Protein AF-A0A3D1PJU6-F1 (afdb_monomer_lite)

Sequence (71 aa):
MYLKRLELQGFKSFADKTILEFMPGITSVIGPNGSGKSNISDSIRWVLRRAKHEIIKRNKVIRHYFCRNPK

Radius of gyration: 12.61 Å; chains: 1; bounding box: 36×19×33 Å

Foldseek 3Di:
DDAAKDWDDCQDVRPDTDIDGDDPDDDDDDDDPPPCPVSVVVVVVVVVVVCVPPPQDPHHDDDDDDDDPDD

pLDDT: mean 75.45, std 18.26, range [37.53, 92.88]

Secondary structure (DSSP, 8-state):
----EEEESSBTTB-S-EEEE--SS------STTSSHHHHHHHHHHHHHHTTSS---SS-EEE--------

Structure (mmCIF, N/CA/C/O backbone):
data_AF-A0A3D1PJU6-F1
#
_entry.id   AF-A0A3D1PJU6-F1
#
loop_
_atom_site.group_PDB
_atom_site.id
_atom_site.type_symbol
_atom_site.label_atom_id
_atom_site.label_alt_id
_atom_site.label_comp_id
_atom_site.label_asym_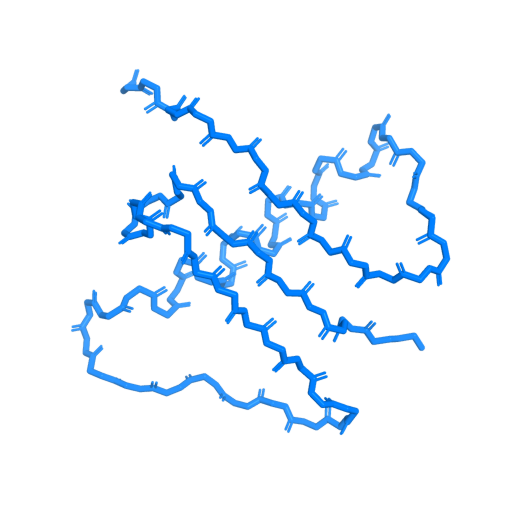id
_atom_site.label_entity_id
_atom_site.label_seq_id
_atom_site.pdbx_PDB_ins_code
_atom_site.Cartn_x
_atom_site.Cartn_y
_atom_site.Cartn_z
_atom_site.occupancy
_atom_site.B_iso_or_equiv
_atom_site.auth_seq_id
_atom_site.auth_comp_id
_atom_site.auth_asym_id
_atom_site.auth_atom_id
_atom_site.pdbx_PDB_model_num
ATOM 1 N N . MET A 1 1 ? -13.257 -1.327 13.957 1.00 72.69 1 MET A N 1
ATOM 2 C CA . MET A 1 1 ? -12.121 -0.518 13.449 1.00 72.69 1 MET A CA 1
ATOM 3 C C . MET A 1 1 ? -11.713 -1.083 12.095 1.00 72.69 1 MET A C 1
ATOM 5 O O . MET A 1 1 ? -11.514 -2.285 12.022 1.00 72.69 1 MET A O 1
ATOM 9 N N . TYR A 1 2 ? -11.629 -0.266 11.042 1.00 83.88 2 TYR A N 1
ATOM 10 C CA . TYR A 1 2 ? -11.227 -0.702 9.693 1.00 83.88 2 TYR A CA 1
ATOM 11 C C . TYR A 1 2 ? -10.182 0.259 9.105 1.00 83.88 2 TYR A C 1
ATOM 13 O O . TYR A 1 2 ? -9.965 1.351 9.640 1.00 83.88 2 TYR A O 1
ATOM 21 N N . LEU A 1 3 ? -9.476 -0.166 8.057 1.00 83.19 3 LEU A N 1
ATOM 22 C CA . LEU A 1 3 ? -8.574 0.707 7.304 1.00 83.19 3 LEU A CA 1
ATOM 23 C C . LEU A 1 3 ? -9.435 1.621 6.434 1.00 83.19 3 LEU A C 1
ATOM 25 O O . LEU A 1 3 ? -10.185 1.092 5.636 1.00 83.19 3 LEU A O 1
ATOM 29 N N . LYS A 1 4 ? -9.357 2.949 6.590 1.00 87.31 4 LYS A N 1
ATOM 30 C CA . LYS A 1 4 ? -10.177 3.886 5.795 1.00 87.31 4 LYS A CA 1
ATOM 31 C C . LYS A 1 4 ? -9.484 4.299 4.499 1.00 87.31 4 LYS A C 1
ATOM 33 O O . LYS A 1 4 ? -10.121 4.455 3.464 1.00 87.31 4 LYS A O 1
ATOM 38 N N . ARG A 1 5 ? -8.170 4.515 4.568 1.00 87.62 5 ARG A N 1
ATOM 39 C CA . ARG A 1 5 ? -7.379 5.049 3.460 1.00 87.62 5 ARG A CA 1
ATOM 40 C C . ARG A 1 5 ? -5.919 4.633 3.579 1.00 87.62 5 ARG A C 1
ATOM 42 O O . ARG A 1 5 ? -5.355 4.674 4.677 1.00 87.62 5 ARG A O 1
ATOM 49 N N . LEU A 1 6 ? -5.332 4.258 2.448 1.00 87.38 6 LEU A N 1
ATOM 50 C CA . LEU A 1 6 ? -3.911 3.980 2.273 1.00 87.38 6 LEU A CA 1
ATOM 51 C C . LEU A 1 6 ? -3.359 4.950 1.233 1.00 87.38 6 LEU A C 1
ATOM 53 O O . LEU A 1 6 ? -3.805 4.965 0.090 1.00 87.38 6 LEU A O 1
ATOM 57 N N . GLU A 1 7 ? -2.392 5.760 1.640 1.00 89.69 7 GLU A N 1
ATOM 58 C CA . GLU A 1 7 ? -1.648 6.624 0.728 1.00 89.69 7 GLU A CA 1
ATOM 59 C C . GLU A 1 7 ? -0.262 6.020 0.517 1.00 89.69 7 GLU A C 1
ATOM 61 O O . GLU A 1 7 ? 0.450 5.781 1.492 1.00 89.69 7 GLU A O 1
ATOM 66 N N . LEU A 1 8 ? 0.097 5.758 -0.739 1.00 86.81 8 LEU A N 1
ATOM 67 C CA . LEU A 1 8 ? 1.386 5.218 -1.163 1.00 86.81 8 LEU A CA 1
ATOM 68 C C . LEU A 1 8 ? 2.108 6.272 -1.993 1.00 86.81 8 LEU A C 1
ATOM 70 O O . LEU A 1 8 ? 1.536 6.825 -2.926 1.00 86.81 8 LEU A O 1
ATOM 74 N N . GLN A 1 9 ? 3.365 6.536 -1.669 1.00 86.94 9 GLN A N 1
ATOM 75 C CA . GLN A 1 9 ? 4.233 7.405 -2.453 1.00 86.94 9 GLN A CA 1
ATOM 76 C C . GLN A 1 9 ? 5.668 6.913 -2.287 1.00 86.94 9 GLN A C 1
ATOM 78 O O . GLN A 1 9 ? 6.099 6.676 -1.157 1.00 86.94 9 GLN A O 1
ATOM 83 N N . GLY A 1 10 ? 6.389 6.729 -3.395 1.00 84.75 10 GLY A N 1
ATOM 84 C CA . GLY A 1 10 ? 7.765 6.224 -3.381 1.00 84.75 10 GLY A CA 1
ATOM 85 C C . GLY A 1 10 ? 7.920 4.776 -2.893 1.00 84.75 10 GLY A C 1
ATOM 86 O O . GLY A 1 10 ? 9.001 4.402 -2.437 1.00 84.75 10 GLY A O 1
ATOM 87 N N . PHE A 1 11 ? 6.869 3.948 -2.963 1.00 84.38 11 PHE A N 1
ATOM 88 C CA . PHE A 1 11 ? 6.870 2.585 -2.418 1.00 84.38 11 PHE A CA 1
ATOM 89 C C . PHE A 1 11 ? 6.928 1.512 -3.512 1.00 84.38 11 PHE A C 1
ATOM 91 O O . PHE A 1 11 ? 5.914 1.189 -4.131 1.00 84.38 11 PHE A O 1
ATOM 98 N N . LYS A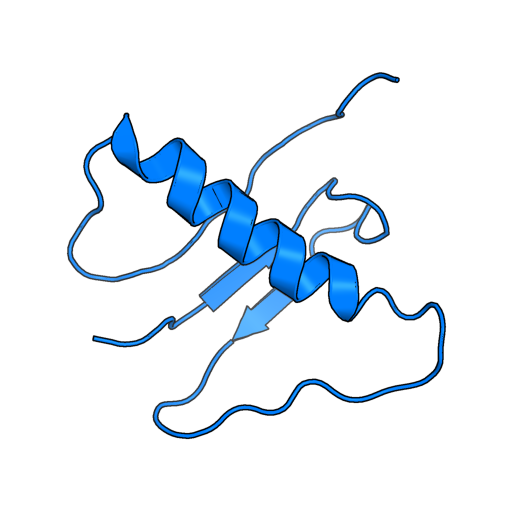 1 12 ? 8.097 0.883 -3.702 1.00 86.12 12 LYS A N 1
ATOM 99 C CA . LYS A 1 12 ? 8.328 -0.166 -4.717 1.00 86.12 12 LYS A CA 1
ATOM 100 C C . LYS A 1 12 ? 7.817 0.278 -6.101 1.00 86.12 12 LYS A C 1
ATOM 102 O O . LYS A 1 12 ? 8.361 1.211 -6.674 1.00 86.12 12 LYS A O 1
ATOM 107 N N . SER A 1 13 ? 6.770 -0.368 -6.619 1.00 85.25 13 SER A N 1
ATOM 108 C CA . SER A 1 13 ? 6.147 -0.044 -7.910 1.00 85.25 13 SER A CA 1
ATOM 109 C C . SER A 1 13 ? 5.267 1.217 -7.888 1.00 85.25 13 SER A C 1
ATOM 111 O O . SER A 1 13 ? 4.825 1.648 -8.943 1.00 85.25 13 SER A O 1
ATOM 113 N N . PHE A 1 14 ? 4.996 1.806 -6.720 1.00 85.19 14 PHE A N 1
ATOM 114 C CA . PHE A 1 14 ? 4.208 3.032 -6.556 1.00 85.19 14 PHE A CA 1
ATOM 115 C C . PHE A 1 14 ? 5.138 4.242 -6.407 1.00 85.19 14 PHE A C 1
ATOM 117 O O . PHE A 1 14 ? 5.337 4.747 -5.300 1.00 85.19 14 PHE A O 1
ATOM 124 N N . ALA A 1 15 ? 5.761 4.667 -7.511 1.00 84.12 15 ALA A N 1
ATOM 125 C CA . ALA A 1 15 ? 6.620 5.853 -7.528 1.00 84.12 15 ALA A CA 1
ATOM 126 C C . ALA A 1 15 ? 5.802 7.128 -7.261 1.00 84.12 15 ALA A C 1
ATOM 128 O O . ALA A 1 15 ? 6.141 7.912 -6.371 1.00 84.12 15 ALA A O 1
ATOM 129 N N . ASP A 1 16 ? 4.681 7.266 -7.967 1.00 86.81 16 ASP A N 1
ATOM 130 C CA . ASP A 1 16 ? 3.758 8.387 -7.833 1.00 86.81 16 ASP A CA 1
ATOM 131 C C . ASP A 1 16 ? 2.785 8.217 -6.666 1.00 86.81 16 ASP A C 1
ATOM 133 O O . ASP A 1 16 ? 2.539 7.117 -6.156 1.00 86.81 16 ASP A O 1
ATOM 137 N N . LYS A 1 17 ? 2.196 9.342 -6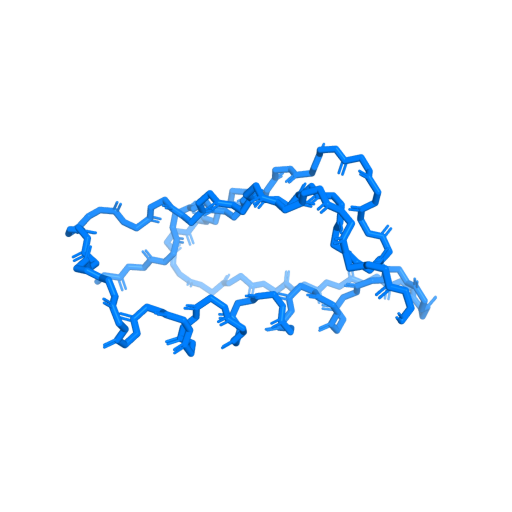.251 1.00 86.62 17 LYS A N 1
ATOM 138 C CA . LYS A 1 17 ? 1.203 9.367 -5.180 1.00 86.62 17 LYS A CA 1
ATOM 139 C C . LYS A 1 17 ? -0.046 8.593 -5.601 1.00 86.62 17 LYS A C 1
ATOM 141 O O . LYS A 1 17 ? -0.812 9.038 -6.448 1.00 86.62 17 LYS A O 1
ATOM 146 N N . THR A 1 18 ? -0.282 7.471 -4.936 1.00 88.88 18 THR A N 1
ATOM 147 C CA . THR A 1 18 ? -1.452 6.613 -5.118 1.00 88.88 18 THR A CA 1
ATOM 148 C C . THR A 1 18 ? -2.291 6.631 -3.848 1.00 88.88 18 THR A C 1
ATOM 150 O O . THR A 1 18 ? -1.780 6.405 -2.751 1.00 88.88 18 THR A O 1
ATOM 153 N N . ILE A 1 19 ? -3.586 6.905 -3.980 1.00 89.94 19 ILE A N 1
ATOM 154 C CA . ILE A 1 19 ? -4.528 6.932 -2.859 1.00 89.94 19 ILE A CA 1
ATOM 155 C C . ILE A 1 19 ? -5.534 5.803 -3.063 1.00 89.94 19 ILE A C 1
ATOM 157 O O . ILE A 1 19 ? -6.202 5.746 -4.089 1.00 89.94 19 ILE A O 1
ATOM 161 N N . LEU A 1 20 ? -5.641 4.921 -2.073 1.00 88.50 20 LEU A N 1
ATOM 162 C CA . LEU A 1 20 ? -6.618 3.839 -2.031 1.00 88.50 20 LEU A CA 1
ATOM 163 C C . LEU A 1 20 ? -7.587 4.102 -0.882 1.00 88.50 20 LEU A C 1
ATOM 165 O O . LEU A 1 20 ? -7.181 4.152 0.283 1.00 88.50 20 LEU A O 1
ATOM 169 N N . GLU A 1 21 ? -8.862 4.278 -1.209 1.00 89.31 21 GLU A N 1
ATOM 170 C CA . GLU A 1 21 ? -9.933 4.442 -0.229 1.00 89.31 21 GLU A CA 1
ATOM 171 C C . GLU A 1 21 ? -10.658 3.113 -0.037 1.00 89.31 21 GLU A C 1
ATOM 173 O O . GLU A 1 21 ? -11.005 2.427 -0.996 1.00 89.31 21 GLU A O 1
ATOM 178 N N . PHE A 1 22 ? -10.840 2.727 1.222 1.00 87.81 22 PHE A N 1
ATOM 179 C CA . PHE A 1 22 ? -11.425 1.448 1.596 1.00 87.81 22 PHE A CA 1
ATOM 180 C C . PHE A 1 22 ? -12.807 1.682 2.178 1.00 87.81 22 PHE A C 1
ATOM 182 O O . PHE A 1 22 ? -13.001 2.516 3.069 1.00 87.81 22 PHE A O 1
ATOM 189 N N . MET A 1 23 ? -13.760 0.898 1.694 1.00 88.00 23 MET A N 1
ATOM 190 C CA . MET A 1 23 ? -15.112 0.889 2.222 1.00 88.00 23 MET A CA 1
ATOM 191 C C . MET A 1 23 ? -15.216 -0.083 3.405 1.00 88.00 23 MET A C 1
ATOM 193 O O . MET A 1 23 ? -14.471 -1.066 3.472 1.00 88.00 23 MET A O 1
ATOM 197 N N . PRO A 1 24 ? -16.142 0.156 4.348 1.00 87.19 24 PRO A N 1
ATOM 198 C CA . PRO A 1 24 ? -16.492 -0.840 5.352 1.00 87.19 24 PRO A CA 1
ATOM 199 C C . PRO A 1 24 ? -16.933 -2.151 4.685 1.00 87.19 24 PRO A C 1
ATOM 201 O O . PRO A 1 24 ? -17.688 -2.128 3.716 1.00 87.19 24 PRO A O 1
ATOM 204 N N . GLY A 1 25 ? -16.489 -3.289 5.221 1.00 88.75 25 GLY A N 1
ATOM 205 C CA . GLY A 1 25 ? -16.805 -4.617 4.688 1.00 88.75 25 GLY A CA 1
ATOM 206 C C . GLY A 1 25 ? -15.584 -5.321 4.100 1.00 88.75 25 GLY A C 1
ATOM 207 O O . GLY A 1 25 ? -14.480 -5.214 4.638 1.00 88.75 25 GLY A O 1
ATOM 208 N N . ILE A 1 26 ? -15.794 -6.073 3.017 1.00 89.31 26 ILE A N 1
ATOM 209 C CA . ILE A 1 26 ? -14.750 -6.847 2.334 1.00 89.31 26 ILE A CA 1
ATOM 210 C C . ILE A 1 26 ? -14.298 -6.072 1.093 1.00 89.31 26 ILE A C 1
ATOM 212 O O . ILE A 1 26 ? -15.100 -5.766 0.218 1.00 89.31 26 ILE A O 1
ATOM 216 N N . THR A 1 27 ? -13.003 -5.768 1.002 1.00 89.19 27 THR A N 1
ATOM 217 C CA . THR A 1 27 ? -12.380 -5.168 -0.188 1.00 89.19 27 THR A CA 1
ATOM 218 C C . THR A 1 27 ? -11.441 -6.185 -0.825 1.00 89.19 27 THR A C 1
ATOM 220 O O . THR A 1 27 ? -10.570 -6.724 -0.143 1.00 89.19 27 THR A O 1
ATOM 223 N N . SER A 1 28 ? -11.599 -6.435 -2.125 1.00 90.56 28 SER A N 1
ATOM 224 C CA . SER A 1 28 ? -10.704 -7.298 -2.902 1.00 90.56 28 SER A CA 1
ATOM 225 C C . SER A 1 28 ? -9.800 -6.463 -3.808 1.00 90.56 28 SER A C 1
ATOM 227 O O . SER A 1 28 ? -10.229 -5.450 -4.358 1.00 90.56 28 SER A O 1
ATOM 229 N N . VAL A 1 29 ? -8.546 -6.887 -3.966 1.00 90.00 29 VAL A N 1
ATOM 230 C CA . VAL A 1 29 ? -7.547 -6.228 -4.815 1.00 90.00 29 VAL A CA 1
ATOM 231 C C . VAL A 1 29 ? -7.193 -7.169 -5.968 1.00 90.00 29 VAL A C 1
ATOM 233 O O . VAL A 1 29 ? -6.555 -8.199 -5.756 1.00 90.00 29 VAL A O 1
ATOM 236 N N . ILE A 1 30 ? -7.584 -6.808 -7.193 1.00 92.88 30 ILE A N 1
ATOM 237 C CA . ILE A 1 30 ? -7.447 -7.640 -8.403 1.00 92.88 30 ILE A CA 1
ATOM 238 C C . ILE A 1 30 ? -6.709 -6.909 -9.537 1.00 92.88 30 ILE A C 1
ATOM 240 O O . ILE A 1 30 ? -6.525 -5.696 -9.490 1.00 92.88 30 ILE A O 1
ATOM 244 N N . GLY A 1 31 ? -6.206 -7.653 -10.530 1.00 91.94 31 GLY A N 1
ATOM 245 C CA . GLY A 1 31 ? -5.559 -7.107 -11.735 1.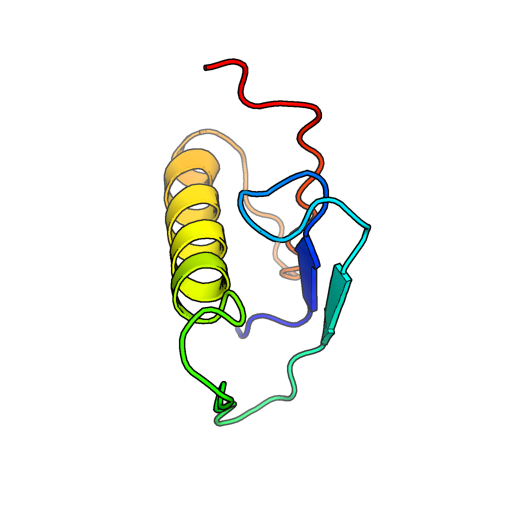00 91.94 31 GLY A CA 1
ATOM 246 C C . GLY A 1 31 ? -4.518 -8.056 -12.357 1.00 91.94 31 GLY A C 1
ATOM 247 O O . GLY A 1 31 ? -4.288 -9.134 -11.809 1.00 91.94 31 GLY A O 1
ATOM 248 N N . PRO A 1 32 ? -3.778 -7.628 -13.393 1.00 92.81 32 PRO A N 1
ATOM 249 C CA . PRO A 1 32 ? -2.765 -8.443 -14.079 1.00 92.81 32 PRO A CA 1
ATOM 250 C C . PRO A 1 32 ? -1.472 -8.639 -13.267 1.00 92.81 32 PRO A C 1
ATOM 252 O O . PRO A 1 32 ? -1.170 -7.870 -12.349 1.00 92.81 32 PRO A O 1
ATOM 255 N N . ASN A 1 33 ? -0.685 -9.668 -13.585 1.00 91.94 33 ASN A N 1
ATOM 256 C CA . ASN A 1 33 ? 0.613 -9.895 -12.939 1.00 91.94 33 ASN A CA 1
ATOM 257 C C . ASN A 1 33 ? 1.537 -8.680 -13.121 1.00 91.94 33 ASN A C 1
ATOM 259 O O . ASN A 1 33 ? 1.524 -8.027 -14.158 1.00 91.94 33 ASN A O 1
ATOM 263 N N . GLY A 1 34 ? 2.302 -8.338 -12.082 1.00 86.75 34 GLY A N 1
ATOM 264 C CA . GLY A 1 34 ? 3.191 -7.169 -12.100 1.00 86.75 34 GLY A CA 1
ATOM 265 C C . GLY A 1 34 ? 2.530 -5.824 -11.764 1.00 86.75 34 GLY A C 1
ATOM 266 O O . GLY A 1 34 ? 3.245 -4.858 -11.531 1.00 86.75 34 GLY A O 1
ATOM 267 N N . SER A 1 35 ? 1.202 -5.740 -11.610 1.00 86.06 35 SER A N 1
ATOM 268 C CA . SER A 1 35 ? 0.509 -4.468 -11.312 1.00 86.06 35 SER A CA 1
ATOM 269 C C . SER A 1 35 ? 0.698 -3.924 -9.879 1.00 86.06 35 SER A C 1
ATOM 271 O O . SER A 1 35 ? -0.027 -3.028 -9.456 1.00 86.06 35 SER A O 1
ATOM 273 N N . GLY A 1 36 ? 1.588 -4.514 -9.075 1.00 88.31 36 GLY A N 1
ATOM 274 C CA . GLY A 1 36 ? 1.882 -4.038 -7.717 1.00 88.31 36 GLY A CA 1
ATOM 275 C C . GLY A 1 36 ? 0.917 -4.482 -6.606 1.00 88.31 36 GLY A C 1
ATOM 276 O O . GLY A 1 36 ? 1.017 -3.979 -5.492 1.00 88.31 36 GLY A O 1
ATOM 277 N N . LYS A 1 37 ? 0.023 -5.455 -6.836 1.00 92.81 37 LYS A N 1
ATOM 278 C CA . LYS A 1 37 ? -0.928 -5.939 -5.805 1.00 92.81 37 LYS A CA 1
ATOM 279 C C . LYS A 1 37 ? -0.255 -6.449 -4.533 1.00 92.81 37 LYS A C 1
ATOM 281 O O . LYS A 1 37 ? -0.614 -6.029 -3.436 1.00 92.81 37 LYS A O 1
ATOM 286 N N . SER A 1 38 ? 0.760 -7.301 -4.670 1.00 92.50 38 SER A N 1
ATOM 287 C CA . SER A 1 38 ? 1.523 -7.808 -3.522 1.00 92.50 38 SER A CA 1
ATOM 288 C C . SER A 1 38 ? 2.225 -6.675 -2.763 1.00 92.50 38 SER A C 1
ATOM 290 O O . SER A 1 38 ? 2.315 -6.718 -1.540 1.00 92.50 38 SER A O 1
ATOM 292 N N . ASN A 1 39 ? 2.615 -5.601 -3.461 1.00 90.62 39 ASN A N 1
ATOM 293 C CA . ASN A 1 39 ? 3.222 -4.426 -2.837 1.00 90.62 39 ASN A CA 1
ATOM 294 C C . ASN A 1 39 ? 2.216 -3.650 -1.967 1.00 90.62 39 ASN A C 1
ATOM 296 O O . ASN A 1 39 ? 2.613 -3.079 -0.955 1.00 90.62 39 ASN A O 1
ATOM 300 N N . ILE A 1 40 ? 0.919 -3.661 -2.300 1.00 89.69 40 ILE A N 1
ATOM 301 C CA . ILE A 1 40 ? -0.123 -3.075 -1.438 1.00 89.69 40 ILE A CA 1
ATOM 302 C C . ILE A 1 40 ? -0.157 -3.822 -0.099 1.00 89.6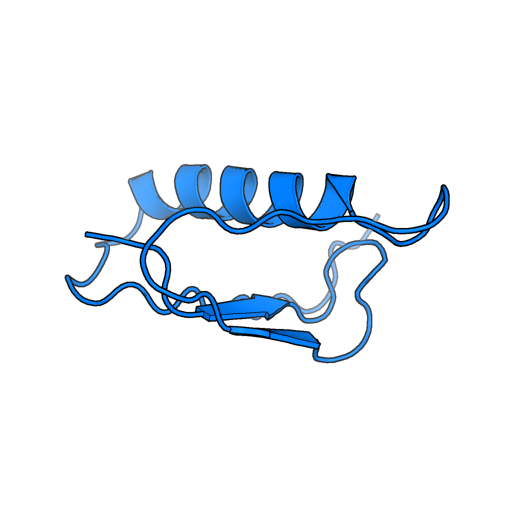9 40 ILE A C 1
ATOM 304 O O . ILE A 1 40 ? -0.060 -3.191 0.953 1.00 89.69 40 ILE A O 1
ATOM 308 N N . SER A 1 41 ? -0.196 -5.157 -0.119 1.00 89.38 41 SER A N 1
ATOM 309 C CA . SER A 1 41 ? -0.126 -5.973 1.105 1.00 89.38 41 SER A CA 1
ATOM 310 C C . SER A 1 41 ? 1.172 -5.731 1.893 1.00 89.38 41 SER A C 1
ATOM 312 O O . SER A 1 41 ? 1.138 -5.533 3.111 1.00 89.38 41 SER A O 1
ATOM 314 N N . ASP A 1 42 ? 2.316 -5.660 1.205 1.00 89.19 42 ASP A N 1
ATOM 315 C CA . ASP A 1 42 ? 3.612 -5.389 1.837 1.00 89.19 42 ASP A CA 1
ATOM 316 C C . ASP A 1 42 ? 3.662 -4.022 2.523 1.00 89.19 42 ASP A C 1
ATOM 318 O O . ASP A 1 42 ? 4.187 -3.917 3.632 1.00 89.19 42 ASP A O 1
ATOM 322 N N . SER A 1 43 ? 3.103 -2.979 1.902 1.00 88.06 43 SER A N 1
ATOM 323 C CA . SER A 1 43 ? 3.041 -1.639 2.496 1.00 88.06 43 SER A CA 1
ATOM 324 C C . SER A 1 43 ? 2.242 -1.638 3.802 1.00 88.06 43 SER A C 1
ATOM 326 O O . SER A 1 43 ? 2.691 -1.081 4.806 1.00 88.06 43 SER A O 1
ATOM 328 N N . ILE A 1 44 ? 1.106 -2.346 3.834 1.00 86.69 44 ILE A N 1
ATOM 329 C CA . ILE A 1 44 ? 0.270 -2.493 5.029 1.00 86.69 44 ILE A CA 1
ATOM 330 C C . ILE A 1 44 ? 1.058 -3.227 6.115 1.00 86.69 44 ILE A C 1
ATOM 332 O O . ILE A 1 44 ? 1.140 -2.752 7.250 1.00 86.69 44 ILE A O 1
ATOM 336 N N . ARG A 1 45 ? 1.690 -4.357 5.773 1.00 85.81 45 ARG A N 1
ATOM 337 C CA . ARG A 1 45 ? 2.507 -5.145 6.709 1.00 85.81 45 ARG A CA 1
ATOM 338 C C . ARG A 1 45 ? 3.673 -4.338 7.276 1.00 85.81 45 ARG A C 1
ATOM 340 O O . ARG A 1 45 ? 3.961 -4.423 8.470 1.00 85.81 45 ARG A O 1
ATOM 347 N N . TRP A 1 46 ? 4.331 -3.545 6.438 1.00 84.12 46 TRP A N 1
ATOM 348 C CA . TRP A 1 46 ? 5.444 -2.690 6.831 1.00 84.12 46 TRP A CA 1
ATOM 349 C C . TRP A 1 46 ? 5.009 -1.604 7.814 1.00 84.12 46 TRP A C 1
ATOM 351 O O . TRP A 1 46 ? 5.640 -1.438 8.858 1.00 84.12 46 TRP A O 1
ATOM 361 N N . VAL A 1 47 ? 3.896 -0.916 7.534 1.00 78.88 47 VAL A N 1
ATOM 362 C CA . VAL A 1 47 ? 3.368 0.125 8.427 1.00 78.88 47 VAL A CA 1
ATOM 363 C C . VAL A 1 47 ? 2.963 -0.472 9.766 1.00 78.88 47 VAL A C 1
ATOM 365 O O . VAL A 1 47 ? 3.335 0.066 10.803 1.00 78.88 47 VAL A O 1
ATOM 368 N N . LEU A 1 48 ? 2.262 -1.607 9.768 1.00 78.88 48 LEU A N 1
ATOM 369 C CA . LEU A 1 48 ? 1.884 -2.291 11.008 1.00 78.88 48 LEU A CA 1
ATOM 370 C C . LEU A 1 48 ? 3.106 -2.692 11.845 1.00 78.88 48 LEU A C 1
ATOM 372 O O . LEU A 1 48 ? 3.028 -2.693 13.072 1.00 78.88 48 LEU A O 1
ATOM 376 N N . ARG A 1 49 ? 4.242 -2.999 11.203 1.00 75.81 49 ARG A N 1
ATOM 377 C CA . ARG A 1 49 ? 5.497 -3.289 11.903 1.00 75.81 49 ARG A CA 1
ATOM 378 C C . ARG A 1 49 ? 6.153 -2.032 12.480 1.00 75.81 49 ARG A C 1
ATOM 380 O O . ARG A 1 49 ? 6.619 -2.090 13.613 1.00 75.81 49 ARG A O 1
ATOM 387 N N . ARG A 1 50 ? 6.154 -0.903 11.759 1.00 68.69 50 ARG A N 1
ATOM 388 C CA . ARG A 1 50 ? 6.688 0.378 12.277 1.00 68.69 50 ARG A CA 1
ATOM 389 C C . ARG A 1 50 ? 5.818 0.986 13.372 1.00 68.69 50 ARG A C 1
ATOM 391 O O . ARG A 1 50 ? 6.337 1.570 14.313 1.00 68.69 50 ARG A O 1
ATOM 398 N N . ALA A 1 51 ? 4.511 0.769 13.304 1.00 60.94 51 ALA A N 1
ATOM 399 C CA . ALA A 1 51 ? 3.547 1.290 14.263 1.00 60.94 51 ALA A CA 1
ATOM 400 C C . ALA A 1 51 ? 3.650 0.674 15.675 1.00 60.94 51 ALA A C 1
ATOM 402 O O . ALA A 1 51 ? 2.966 1.121 16.589 1.00 60.94 51 ALA A O 1
ATOM 403 N N . LYS A 1 52 ? 4.516 -0.329 15.887 1.00 52.69 52 LYS A N 1
ATOM 404 C CA . LYS A 1 52 ? 4.889 -0.777 17.238 1.00 52.69 52 LYS A CA 1
ATOM 405 C C . LYS A 1 52 ? 5.781 0.232 17.983 1.00 52.69 52 LYS A C 1
ATOM 407 O O . LYS A 1 52 ? 5.876 0.131 19.198 1.00 52.69 52 LYS A O 1
ATOM 412 N N . HIS A 1 53 ? 6.399 1.190 17.282 1.00 46.22 53 HIS A N 1
ATOM 413 C CA . HIS A 1 53 ? 7.271 2.217 17.870 1.00 46.22 53 HIS A CA 1
ATOM 414 C C . HIS A 1 53 ? 6.648 3.623 17.937 1.00 46.22 53 HIS A C 1
ATOM 416 O O . HIS A 1 53 ? 7.178 4.468 18.648 1.00 46.22 53 HIS A O 1
ATOM 422 N N . GLU A 1 54 ? 5.519 3.883 17.266 1.00 48.94 54 GLU A N 1
ATOM 423 C CA . GLU A 1 54 ? 4.836 5.184 17.314 1.00 48.94 54 GLU A CA 1
ATOM 424 C C . GLU A 1 54 ? 3.321 5.026 17.495 1.00 48.94 54 GLU A C 1
ATOM 426 O O . GLU A 1 54 ? 2.665 4.211 16.845 1.00 48.94 54 GLU A O 1
ATOM 431 N N . ILE A 1 55 ? 2.773 5.828 18.408 1.00 44.06 55 ILE A N 1
ATOM 432 C CA . ILE A 1 55 ? 1.393 5.799 18.905 1.00 44.06 55 ILE A CA 1
ATOM 433 C C . ILE A 1 55 ? 0.378 5.890 17.750 1.00 44.06 55 ILE A C 1
ATOM 435 O O . ILE A 1 55 ? 0.220 6.923 17.098 1.00 44.06 55 ILE A O 1
ATOM 439 N N . ILE A 1 56 ? -0.374 4.806 17.534 1.00 51.19 56 ILE A N 1
ATOM 440 C CA . ILE A 1 56 ? -1.432 4.709 16.518 1.00 51.19 56 ILE A CA 1
ATOM 441 C C . ILE A 1 56 ? -2.672 5.487 16.989 1.00 51.19 56 ILE A C 1
ATOM 443 O O . ILE A 1 56 ? -3.377 5.057 17.902 1.00 51.19 56 ILE A O 1
ATOM 447 N N . LYS A 1 57 ? -2.989 6.621 16.346 1.00 47.44 57 LYS A N 1
ATOM 448 C CA . LYS A 1 57 ? -4.234 7.368 16.614 1.00 47.44 57 LYS A CA 1
ATOM 449 C C . LYS A 1 57 ? -5.475 6.633 16.073 1.00 47.44 57 LYS A C 1
ATOM 451 O O . LYS A 1 57 ? -5.471 6.058 14.987 1.00 47.44 57 LYS A O 1
ATOM 456 N N . ARG A 1 58 ? -6.558 6.709 16.857 1.00 41.03 58 ARG A N 1
ATOM 457 C CA . ARG A 1 58 ? -7.833 5.952 16.812 1.00 41.03 58 ARG A CA 1
ATOM 458 C C . ARG A 1 58 ? -8.673 6.022 15.514 1.00 41.03 58 ARG A C 1
ATOM 460 O O . ARG A 1 58 ? -9.637 5.274 15.415 1.00 41.03 58 ARG A O 1
ATOM 467 N N . ASN A 1 59 ? -8.300 6.819 14.506 1.00 49.81 59 ASN A N 1
ATOM 468 C CA . ASN A 1 59 ? -8.951 6.871 13.184 1.00 49.81 59 ASN A CA 1
ATOM 469 C C . ASN A 1 59 ? -7.902 6.655 12.080 1.00 49.81 59 ASN A C 1
ATOM 471 O O . ASN A 1 59 ? -7.111 7.542 11.768 1.00 49.81 59 ASN A O 1
ATOM 475 N N . LYS A 1 60 ? -7.860 5.435 11.531 1.00 54.81 60 LYS A N 1
ATOM 476 C CA . LYS A 1 60 ? -6.725 4.876 10.779 1.00 54.81 60 LYS A CA 1
ATOM 477 C C . LYS A 1 60 ? -6.630 5.432 9.349 1.00 54.81 60 LYS A C 1
ATOM 479 O O . LYS A 1 60 ? -7.085 4.801 8.395 1.00 54.81 60 LYS A O 1
ATOM 484 N N . VAL A 1 61 ? -6.022 6.608 9.210 1.00 54.56 61 VAL A N 1
ATOM 485 C CA . VAL A 1 61 ? -5.428 7.071 7.948 1.00 54.56 61 VAL A CA 1
ATOM 486 C C . VAL A 1 6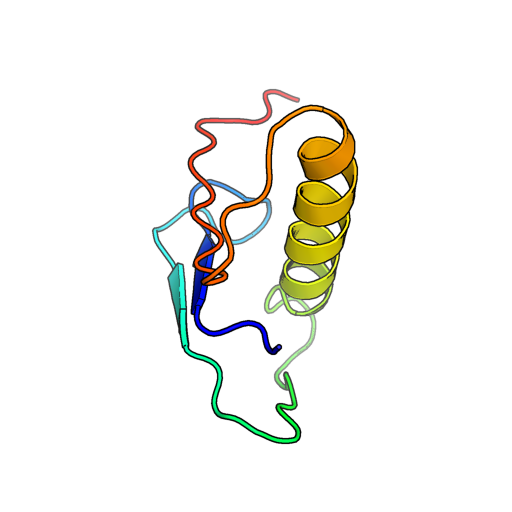1 ? -3.960 6.670 7.981 1.00 54.56 61 VAL A C 1
ATOM 488 O O . VAL A 1 61 ? -3.191 7.203 8.778 1.00 54.56 61 VAL A O 1
ATOM 491 N N . ILE A 1 62 ? -3.570 5.708 7.146 1.00 58.94 62 ILE A N 1
ATOM 492 C CA . ILE A 1 62 ? -2.159 5.365 6.980 1.00 58.94 62 ILE A CA 1
ATOM 493 C C . ILE A 1 62 ? -1.605 6.286 5.897 1.00 58.94 62 ILE A C 1
ATOM 495 O O . ILE A 1 62 ? -1.844 6.064 4.709 1.00 58.94 62 ILE A O 1
ATOM 499 N N . ARG A 1 63 ? -0.888 7.335 6.314 1.00 51.03 63 ARG A N 1
ATOM 500 C CA . ARG A 1 63 ? -0.084 8.144 5.395 1.00 51.03 63 ARG A CA 1
ATOM 501 C C . ARG A 1 63 ? 1.307 7.548 5.313 1.00 51.03 63 ARG A C 1
ATOM 503 O O . ARG A 1 63 ? 2.023 7.524 6.311 1.00 51.03 63 ARG A O 1
ATOM 510 N N . HIS A 1 64 ? 1.682 7.074 4.134 1.00 57.84 64 HIS A N 1
ATOM 511 C CA . HIS A 1 64 ? 3.057 6.710 3.853 1.00 57.84 64 HIS A CA 1
ATOM 512 C C . HIS A 1 64 ? 3.719 7.856 3.087 1.00 57.84 64 HIS A C 1
ATOM 514 O O . HIS A 1 64 ? 3.457 8.056 1.906 1.00 57.84 64 HIS A O 1
ATOM 520 N N . TYR A 1 65 ? 4.583 8.601 3.772 1.00 46.47 65 TYR A N 1
ATOM 521 C CA . TYR A 1 65 ? 5.589 9.439 3.132 1.00 46.47 65 TYR A CA 1
ATOM 522 C C . TYR A 1 65 ? 6.925 8.727 3.311 1.00 46.47 65 TYR A C 1
ATOM 524 O O . TYR A 1 65 ? 7.474 8.723 4.411 1.00 46.47 65 TYR A O 1
ATOM 532 N N . PHE A 1 66 ? 7.443 8.099 2.259 1.00 50.72 66 PHE A N 1
ATOM 533 C CA . PHE A 1 66 ? 8.861 7.764 2.226 1.00 50.72 66 PHE A CA 1
ATOM 534 C C . PHE A 1 66 ? 9.444 8.113 0.861 1.00 50.72 66 PHE A C 1
ATOM 536 O O . PHE A 1 66 ? 9.135 7.511 -0.164 1.00 50.72 66 PHE A O 1
ATOM 543 N N . CYS A 1 67 ? 10.296 9.135 0.876 1.00 38.84 67 CYS A N 1
ATOM 544 C CA . CYS A 1 67 ? 11.245 9.413 -0.183 1.00 38.84 67 CYS A CA 1
ATOM 545 C C . CYS A 1 67 ? 12.338 8.342 -0.095 1.00 38.84 67 CYS A C 1
ATOM 547 O O . CYS A 1 67 ? 13.022 8.276 0.920 1.00 38.84 67 CYS A O 1
ATOM 549 N N . ARG A 1 68 ? 12.460 7.520 -1.147 1.00 40.78 68 ARG A N 1
ATOM 550 C CA . ARG A 1 68 ? 13.546 6.559 -1.414 1.00 40.78 68 ARG A CA 1
ATOM 551 C C . ARG A 1 68 ? 13.853 5.577 -0.269 1.00 40.78 68 ARG A C 1
ATOM 553 O O . ARG A 1 68 ? 14.518 5.917 0.699 1.00 40.78 68 ARG A O 1
ATOM 560 N N . ASN A 1 69 ? 13.551 4.295 -0.474 1.00 40.09 69 ASN A N 1
ATOM 561 C CA . ASN A 1 69 ? 14.585 3.321 -0.119 1.00 40.09 69 ASN A CA 1
ATOM 562 C C . ASN A 1 69 ? 15.710 3.539 -1.148 1.00 40.09 69 ASN A C 1
ATOM 564 O O . ASN A 1 69 ? 15.450 3.321 -2.338 1.00 40.09 69 ASN A O 1
ATOM 568 N N . PRO A 1 70 ? 16.912 4.021 -0.767 1.00 44.84 70 PRO A N 1
ATOM 569 C CA . PRO A 1 70 ? 18.072 3.738 -1.593 1.00 44.84 70 PRO A CA 1
ATOM 570 C C . PRO A 1 70 ? 18.214 2.210 -1.630 1.00 44.84 70 PRO A C 1
ATOM 572 O O . PRO A 1 70 ? 17.663 1.506 -0.779 1.00 44.84 70 PRO A O 1
ATOM 575 N N . LYS A 1 71 ? 18.869 1.702 -2.665 1.00 37.53 71 LYS A N 1
ATOM 576 C CA . LYS A 1 71 ? 19.265 0.294 -2.707 1.00 37.53 71 LYS A CA 1
ATOM 577 C C . LYS A 1 71 ? 19.926 -0.135 -1.397 1.00 37.53 71 LYS A C 1
ATOM 579 O O . LYS A 1 71 ? 20.643 0.712 -0.818 1.00 37.53 71 LYS A O 1
#